Protein AF-A0A930V3K6-F1 (afdb_monomer)

pLDDT: mean 74.57, std 14.52, range [39.44, 92.94]

Radius of gyration: 26.7 Å; Cα contacts (8 Å, |Δi|>4): 44; chains: 1; bounding box: 69×18×78 Å

Sequence (104 aa):
MTATIDVDLEALEGMAATARTARDGLPFSHVLTGDCSAALGSRGVASVLGEVTVHLARRVDLTLELLERLAATATAFAAGVREVDAQLAAQVDAGSGASPEVDR

Solvent-accessible surface area (backbone atoms only — not comparable to full-atom values): 6083 Å² total; per-residue (Å²): 136,83,82,80,82,84,80,62,59,66,60,34,51,50,51,23,52,51,29,48,52,54,49,74,64,55,87,77,60,78,70,80,54,57,86,46,35,83,81,64,79,33,68,68,60,31,51,53,51,42,52,51,42,53,53,49,49,54,54,48,53,53,50,42,52,51,29,52,52,51,22,52,50,34,50,52,50,48,49,51,52,52,51,51,50,54,54,51,52,54,51,52,56,62,58,68,72,69,68,80,82,76,84,132

Mean predicted aligned error: 12.05 Å

Foldseek 3Di:
DDDDDDDDLVVLQVLLVVLVCVLVVPPLDLCVLPQCCVVVVDPVVSVVSNVVSVVVVVVSVVSSVVSNVSSVVSVVVSVVVVVVVVVVVVVVVVVVVPDPPPDD

Structure (mmCIF, N/CA/C/O backbone):
data_AF-A0A930V3K6-F1
#
_entry.id   AF-A0A930V3K6-F1
#
loop_
_atom_site.group_PDB
_atom_site.id
_atom_site.type_symbol
_atom_site.label_atom_id
_atom_site.label_alt_id
_atom_site.label_comp_id
_atom_site.label_asym_id
_atom_site.label_entity_id
_atom_site.label_seq_id
_atom_site.pdbx_PDB_ins_code
_atom_site.Cartn_x
_atom_site.Cartn_y
_atom_site.Cartn_z
_atom_site.occupancy
_atom_site.B_iso_or_equiv
_atom_site.auth_seq_id
_atom_site.auth_comp_id
_atom_site.auth_asym_id
_atom_site.auth_atom_id
_atom_site.pdbx_PDB_model_num
ATOM 1 N N . MET A 1 1 ? -32.800 2.759 3.606 1.00 39.44 1 MET A N 1
ATOM 2 C CA . MET A 1 1 ? -31.991 1.523 3.629 1.00 39.44 1 MET A CA 1
ATOM 3 C C . MET A 1 1 ? -30.605 1.908 4.102 1.00 39.44 1 MET A C 1
ATOM 5 O O . MET A 1 1 ? -29.927 2.641 3.397 1.00 39.44 1 MET A O 1
ATOM 9 N N . THR A 1 2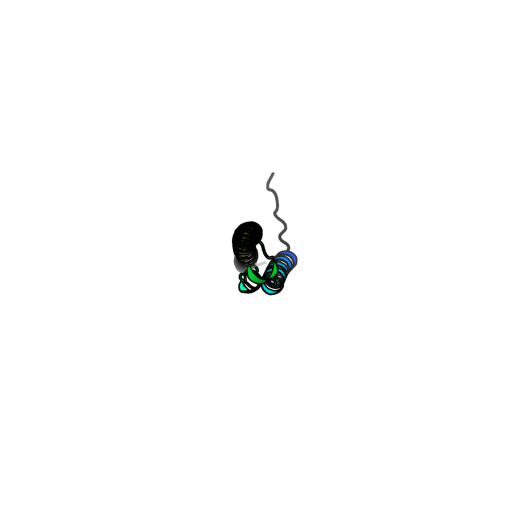 ? -30.230 1.523 5.315 1.00 51.38 2 THR A N 1
ATOM 10 C CA . THR A 1 2 ? -28.876 1.700 5.850 1.00 51.38 2 THR A CA 1
ATOM 11 C C . THR A 1 2 ? -28.040 0.524 5.362 1.00 51.38 2 THR A C 1
ATOM 13 O O . THR A 1 2 ? -28.337 -0.616 5.704 1.00 51.38 2 THR A O 1
ATOM 16 N N . ALA A 1 3 ? -27.052 0.779 4.504 1.00 51.50 3 ALA A N 1
ATOM 17 C CA . ALA A 1 3 ? -26.075 -0.239 4.144 1.00 51.50 3 ALA A CA 1
ATOM 18 C C . ALA A 1 3 ? -25.218 -0.519 5.384 1.00 51.50 3 ALA A C 1
ATOM 20 O O . ALA A 1 3 ? -24.514 0.368 5.862 1.00 51.50 3 ALA A O 1
ATOM 21 N N . THR A 1 4 ? -25.323 -1.724 5.935 1.00 64.06 4 THR A N 1
ATOM 22 C CA . THR A 1 4 ? -24.383 -2.213 6.943 1.00 64.06 4 THR A CA 1
ATOM 23 C C . THR A 1 4 ? -23.090 -2.564 6.225 1.00 64.06 4 THR A C 1
ATOM 25 O O . THR A 1 4 ? -23.083 -3.431 5.351 1.00 64.06 4 THR A O 1
ATOM 28 N N . ILE A 1 5 ? -22.022 -1.837 6.540 1.00 68.12 5 ILE A N 1
ATOM 29 C CA . ILE A 1 5 ? -20.687 -2.116 6.018 1.00 68.12 5 ILE A CA 1
ATOM 30 C C . ILE A 1 5 ? -20.098 -3.211 6.903 1.00 68.12 5 ILE A C 1
ATOM 32 O O . ILE A 1 5 ? -19.838 -2.969 8.079 1.00 68.12 5 ILE A O 1
ATOM 36 N N . ASP A 1 6 ? -19.936 -4.403 6.338 1.00 78.25 6 ASP A N 1
ATOM 37 C CA . ASP A 1 6 ? -19.168 -5.480 6.956 1.00 78.25 6 ASP A CA 1
ATOM 38 C C . ASP A 1 6 ? -17.681 -5.237 6.667 1.00 78.25 6 ASP A C 1
ATOM 40 O O . ASP A 1 6 ? -17.305 -4.999 5.513 1.00 78.25 6 ASP A O 1
ATOM 44 N N . VAL A 1 7 ? -16.853 -5.203 7.712 1.00 79.56 7 VAL A N 1
ATOM 45 C CA . VAL A 1 7 ? -15.427 -4.876 7.602 1.00 79.56 7 VAL A CA 1
ATOM 46 C C . VAL A 1 7 ? -14.595 -6.061 8.065 1.00 79.56 7 VAL A C 1
ATOM 48 O O . VAL A 1 7 ? -14.505 -6.346 9.256 1.00 79.56 7 VAL A O 1
ATOM 51 N N . ASP A 1 8 ? -13.909 -6.687 7.114 1.00 87.38 8 ASP A N 1
ATOM 52 C CA . ASP A 1 8 ? -12.917 -7.722 7.385 1.00 87.38 8 ASP A CA 1
ATOM 53 C C . ASP A 1 8 ? -11.546 -7.081 7.680 1.00 87.38 8 ASP A C 1
ATOM 55 O O . ASP A 1 8 ? -10.837 -6.604 6.786 1.00 87.38 8 ASP A O 1
ATOM 59 N N . LEU A 1 9 ? -11.183 -7.036 8.966 1.00 84.44 9 LEU A N 1
ATOM 60 C CA . LEU A 1 9 ? -9.907 -6.482 9.427 1.00 84.44 9 LEU A CA 1
ATOM 61 C C . LEU A 1 9 ? -8.704 -7.335 9.003 1.00 84.44 9 LEU A C 1
ATOM 63 O O . LEU A 1 9 ? -7.642 -6.775 8.732 1.00 84.44 9 LEU A O 1
ATOM 67 N N . GLU A 1 10 ? -8.861 -8.657 8.916 1.00 85.06 10 GLU A N 1
ATOM 68 C CA . GLU A 1 10 ? -7.789 -9.564 8.493 1.00 85.06 10 GLU A CA 1
ATOM 69 C C . GLU A 1 10 ? -7.482 -9.355 7.006 1.00 85.06 10 GLU A C 1
ATOM 71 O O . GLU A 1 10 ? -6.317 -9.233 6.614 1.00 85.06 10 GLU A O 1
ATOM 76 N N . ALA A 1 11 ? -8.520 -9.189 6.181 1.00 85.44 11 ALA A N 1
ATOM 77 C CA . ALA A 1 11 ? -8.360 -8.848 4.772 1.00 85.44 11 ALA A CA 1
ATOM 78 C C . ALA A 1 11 ? -7.629 -7.508 4.577 1.00 85.44 11 ALA A C 1
ATOM 80 O O . ALA A 1 11 ? -6.743 -7.408 3.724 1.00 85.44 11 ALA A O 1
ATOM 81 N N . LEU A 1 12 ? -7.942 -6.483 5.379 1.00 80.75 12 LEU A N 1
ATOM 82 C CA . LEU A 1 12 ? -7.270 -5.177 5.314 1.00 80.75 12 LEU A CA 1
ATOM 83 C C . LEU A 1 12 ? -5.783 -5.258 5.684 1.00 80.75 12 LEU A C 1
ATOM 85 O O . LEU A 1 12 ? -4.942 -4.625 5.036 1.00 80.75 12 LEU A O 1
ATOM 89 N N . GLU A 1 13 ? -5.438 -6.056 6.692 1.00 83.81 13 GLU A N 1
ATOM 90 C CA . GLU A 1 13 ? -4.044 -6.301 7.069 1.00 83.81 13 GLU A CA 1
ATOM 91 C C . GLU A 1 13 ? -3.298 -7.099 5.999 1.00 83.81 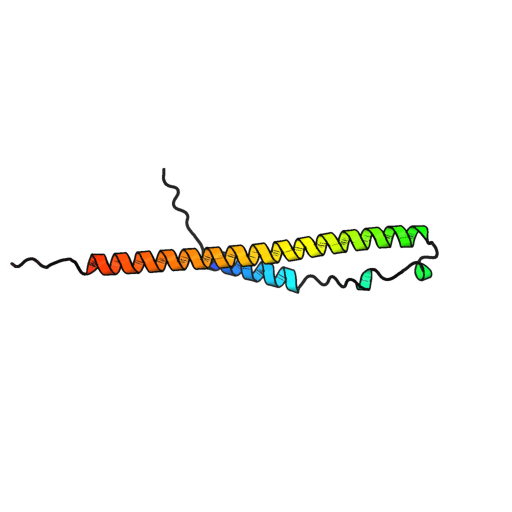13 GLU A C 1
ATOM 93 O O . GLU A 1 13 ? -2.176 -6.738 5.632 1.00 83.81 13 GLU A O 1
ATOM 98 N N . GLY A 1 14 ? -3.943 -8.119 5.426 1.00 84.50 14 GLY A N 1
ATOM 99 C CA . GLY A 1 14 ? -3.420 -8.883 4.296 1.00 84.50 14 GLY A CA 1
ATOM 100 C C . GLY A 1 14 ? -3.151 -8.009 3.069 1.00 84.50 14 GLY A C 1
ATOM 101 O O . GLY A 1 14 ? -2.102 -8.137 2.429 1.00 84.50 14 GLY A O 1
ATOM 102 N N . MET A 1 15 ? -4.040 -7.056 2.770 1.00 81.44 15 MET A N 1
ATOM 103 C CA . MET A 1 15 ? -3.834 -6.064 1.710 1.00 81.44 15 MET A CA 1
ATOM 104 C C . MET A 1 15 ? -2.617 -5.176 1.989 1.00 81.44 15 MET A C 1
ATOM 106 O O . MET A 1 15 ? -1.779 -4.987 1.104 1.00 81.44 15 MET A O 1
ATOM 110 N N . ALA A 1 16 ? -2.484 -4.656 3.213 1.00 82.44 16 ALA A N 1
ATOM 111 C CA . ALA A 1 16 ? -1.348 -3.818 3.590 1.00 82.44 16 ALA A CA 1
ATOM 112 C C . ALA A 1 16 ? -0.016 -4.586 3.523 1.00 82.44 16 ALA A C 1
ATOM 114 O O . ALA A 1 16 ? 0.975 -4.057 3.015 1.00 82.44 16 ALA A O 1
ATOM 115 N N . ALA A 1 17 ? 0.005 -5.838 3.987 1.00 83.44 17 ALA A N 1
ATOM 116 C CA . ALA A 1 17 ? 1.172 -6.712 3.908 1.00 83.44 17 ALA A CA 1
ATOM 117 C C . ALA A 1 17 ? 1.559 -7.002 2.451 1.00 83.44 17 ALA A C 1
ATOM 119 O O . ALA A 1 17 ? 2.712 -6.806 2.071 1.00 83.44 17 ALA A O 1
ATOM 120 N N . THR A 1 18 ? 0.584 -7.367 1.613 1.00 85.56 18 THR A N 1
ATOM 121 C CA . THR A 1 18 ? 0.798 -7.637 0.183 1.00 85.56 18 THR A CA 1
ATOM 122 C C . THR A 1 18 ? 1.372 -6.420 -0.540 1.00 85.56 18 THR A C 1
ATOM 124 O O . THR A 1 18 ? 2.315 -6.552 -1.318 1.00 85.56 18 THR A O 1
ATOM 127 N N . ALA A 1 19 ? 0.854 -5.222 -0.255 1.00 79.94 19 ALA A N 1
ATOM 128 C CA . ALA A 1 19 ? 1.351 -3.984 -0.850 1.00 79.94 19 ALA A CA 1
ATOM 129 C C . ALA A 1 19 ? 2.807 -3.682 -0.449 1.00 79.94 19 ALA A C 1
ATOM 131 O O . ALA A 1 19 ? 3.603 -3.278 -1.299 1.00 79.94 19 ALA A O 1
ATOM 132 N N . ARG A 1 20 ? 3.190 -3.937 0.813 1.00 79.50 20 ARG A N 1
ATOM 133 C CA . ARG A 1 20 ? 4.588 -3.808 1.266 1.00 79.50 20 ARG A CA 1
ATOM 134 C C . ARG A 1 20 ? 5.500 -4.831 0.596 1.00 79.50 20 ARG A C 1
ATOM 136 O O . ARG A 1 20 ? 6.544 -4.454 0.081 1.00 79.50 20 ARG A O 1
ATOM 143 N N . THR A 1 21 ? 5.087 -6.096 0.521 1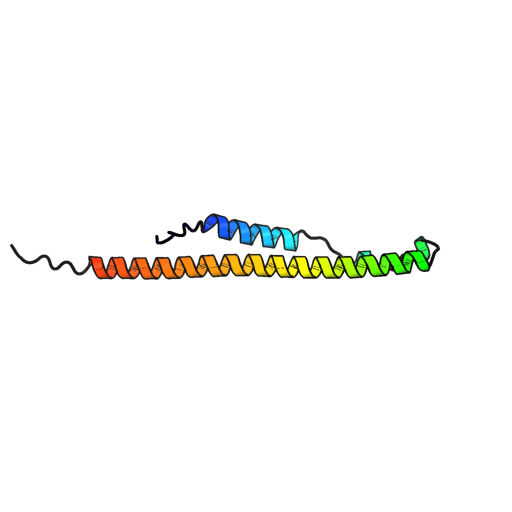.00 83.88 21 THR A N 1
ATOM 144 C CA . THR A 1 21 ? 5.858 -7.137 -0.176 1.00 83.88 21 THR A CA 1
ATOM 145 C C . THR A 1 21 ? 6.043 -6.810 -1.657 1.00 83.88 21 THR A C 1
ATOM 147 O O . THR A 1 21 ? 7.138 -6.981 -2.184 1.00 83.88 21 THR A O 1
ATOM 150 N N . ALA A 1 22 ? 5.005 -6.305 -2.329 1.00 78.44 22 ALA A N 1
ATOM 151 C CA . ALA A 1 22 ? 5.098 -5.881 -3.724 1.00 78.44 22 ALA A CA 1
ATOM 152 C C . ALA A 1 22 ? 6.089 -4.721 -3.905 1.00 78.44 22 ALA A C 1
ATOM 154 O O . ALA A 1 22 ? 6.888 -4.742 -4.836 1.00 78.44 22 ALA A O 1
ATOM 155 N N . ARG A 1 23 ? 6.071 -3.739 -2.998 1.00 77.75 23 ARG A N 1
ATOM 156 C CA . ARG A 1 23 ? 7.017 -2.617 -2.986 1.00 77.75 23 ARG A CA 1
ATOM 157 C C . ARG A 1 23 ? 8.457 -3.096 -2.798 1.00 77.75 23 ARG A C 1
ATOM 159 O O . ARG A 1 23 ? 9.318 -2.743 -3.596 1.00 77.75 23 ARG A O 1
ATOM 166 N N . ASP A 1 24 ? 8.708 -3.910 -1.777 1.00 76.88 24 ASP A N 1
ATOM 167 C CA . ASP A 1 24 ? 10.056 -4.384 -1.443 1.00 76.88 24 ASP A CA 1
ATOM 168 C C . ASP A 1 24 ? 10.591 -5.382 -2.490 1.00 76.88 24 ASP A C 1
ATOM 170 O O . ASP A 1 24 ? 11.798 -5.502 -2.695 1.00 76.88 24 ASP A O 1
ATOM 174 N N . GLY A 1 25 ? 9.689 -6.091 -3.173 1.00 72.06 25 GLY A N 1
ATOM 175 C CA . GLY A 1 25 ? 10.006 -7.062 -4.214 1.00 72.06 25 GLY A CA 1
ATOM 176 C C . GLY A 1 25 ? 10.240 -6.470 -5.603 1.00 72.06 25 GLY A C 1
ATOM 177 O O . GLY A 1 25 ? 10.655 -7.222 -6.480 1.00 72.06 25 GLY A O 1
ATOM 178 N N . LEU A 1 26 ? 9.984 -5.174 -5.832 1.00 67.69 26 LEU A N 1
ATOM 179 C CA . LEU A 1 26 ? 10.224 -4.505 -7.116 1.00 67.69 26 LEU A CA 1
ATOM 180 C C . LEU A 1 26 ? 11.723 -4.183 -7.264 1.00 67.69 26 LEU A C 1
ATOM 182 O O . LEU A 1 26 ? 12.204 -3.192 -6.711 1.00 67.69 26 LEU A O 1
ATOM 186 N N . PRO A 1 27 ? 12.495 -4.975 -8.034 1.00 58.66 27 PRO A N 1
ATOM 187 C CA . PRO A 1 27 ? 13.933 -4.818 -8.138 1.00 58.66 27 PRO A CA 1
ATOM 188 C C . PRO A 1 27 ? 14.228 -3.823 -9.261 1.00 58.66 27 PRO A C 1
ATOM 190 O O . PRO A 1 27 ? 14.691 -4.201 -10.336 1.00 58.66 27 PRO A O 1
ATOM 193 N N . PHE A 1 28 ? 13.911 -2.545 -9.060 1.00 59.00 28 PHE A N 1
ATOM 194 C CA . PHE A 1 28 ? 14.244 -1.522 -10.048 1.00 59.00 28 PHE A CA 1
ATOM 195 C C . PHE A 1 28 ? 15.523 -0.802 -9.647 1.00 59.00 28 PHE A C 1
ATOM 197 O O . PH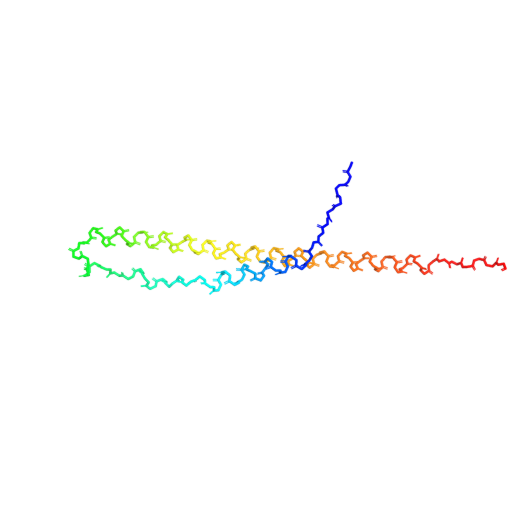E A 1 28 ? 15.529 0.201 -8.942 1.00 59.00 28 PHE A O 1
ATOM 204 N N . SER A 1 29 ? 16.646 -1.354 -10.095 1.00 55.38 29 SER A N 1
ATOM 205 C CA . SER A 1 29 ? 17.930 -0.684 -9.981 1.00 55.38 29 SER A CA 1
ATOM 206 C C . SER A 1 29 ? 18.025 0.381 -11.069 1.00 55.38 29 SER A C 1
ATOM 208 O O . SER A 1 29 ? 18.112 0.056 -12.255 1.00 55.38 29 SER A O 1
ATOM 210 N N . HIS A 1 30 ? 18.080 1.657 -10.676 1.00 51.34 30 HIS A N 1
ATOM 211 C CA . HIS A 1 30 ? 18.372 2.776 -11.583 1.00 51.34 30 HIS A CA 1
ATOM 212 C C . HIS A 1 30 ? 19.691 2.578 -12.367 1.00 51.34 30 HIS A C 1
ATOM 214 O O . HIS A 1 30 ? 19.933 3.269 -13.351 1.00 51.34 30 HIS A O 1
ATOM 220 N N . VAL A 1 31 ? 20.527 1.604 -11.983 1.00 50.88 31 VAL A N 1
ATOM 221 C CA . VAL A 1 31 ? 21.789 1.231 -12.643 1.00 50.88 31 VAL A CA 1
ATOM 222 C C . VAL A 1 31 ? 21.576 0.557 -14.008 1.00 50.88 31 VAL A C 1
ATOM 224 O O . VAL A 1 31 ? 22.459 0.633 -14.859 1.00 50.88 31 VAL A O 1
ATOM 227 N N . LEU A 1 32 ? 20.401 -0.023 -14.289 1.00 50.41 32 LEU A N 1
ATOM 228 C CA . LEU A 1 32 ? 20.087 -0.574 -15.623 1.00 50.41 32 LEU A CA 1
ATOM 229 C C . LEU A 1 32 ? 19.898 0.511 -16.705 1.00 50.41 32 LEU A C 1
ATOM 231 O O . LEU A 1 32 ? 19.742 0.182 -17.876 1.00 50.41 32 LEU A O 1
ATOM 235 N N . THR A 1 33 ? 19.952 1.795 -16.331 1.00 52.66 33 THR A N 1
ATOM 236 C CA . THR A 1 33 ? 19.916 2.953 -17.247 1.00 52.66 33 THR A CA 1
ATOM 237 C C . THR A 1 33 ? 21.295 3.345 -17.804 1.00 52.66 33 THR A C 1
ATOM 239 O O . THR A 1 33 ? 21.407 4.362 -18.488 1.00 52.66 33 THR A O 1
ATOM 242 N N . GLY A 1 34 ? 22.354 2.586 -17.491 1.00 56.94 34 GLY A N 1
ATOM 243 C CA . GLY A 1 34 ? 23.727 2.905 -17.891 1.00 56.94 34 GLY A CA 1
ATOM 244 C C . GLY A 1 34 ? 23.898 3.085 -19.405 1.00 56.94 34 GLY A C 1
ATOM 245 O O . GLY A 1 34 ? 23.261 2.397 -20.203 1.00 56.94 34 GLY A O 1
ATOM 246 N N . ASP A 1 35 ? 24.775 4.017 -19.789 1.00 56.31 35 ASP A N 1
ATOM 247 C CA . ASP A 1 35 ? 25.040 4.414 -21.175 1.00 56.31 35 ASP A CA 1
ATOM 248 C C . ASP A 1 35 ? 25.488 3.224 -22.047 1.00 56.31 35 ASP A C 1
ATOM 250 O O . ASP A 1 35 ? 26.660 2.852 -22.114 1.00 56.31 35 ASP A O 1
ATOM 254 N N . CYS A 1 36 ? 24.525 2.609 -22.731 1.00 56.75 36 CYS A N 1
ATOM 255 C CA . CYS A 1 36 ? 24.746 1.482 -23.633 1.00 56.75 36 CYS A CA 1
ATOM 256 C C . CYS A 1 36 ? 25.276 1.922 -25.009 1.00 56.75 36 CYS A C 1
ATOM 258 O O . CYS A 1 36 ? 25.392 1.091 -25.912 1.00 56.75 36 CYS A O 1
ATOM 260 N N . SER A 1 37 ? 25.601 3.206 -25.212 1.00 55.84 37 SER A N 1
ATOM 261 C CA . SER A 1 37 ? 26.046 3.734 -26.509 1.00 55.84 37 SER A CA 1
ATOM 262 C C . SER A 1 37 ? 27.305 3.053 -27.046 1.00 55.84 37 SER A C 1
ATOM 264 O O . SER A 1 37 ? 27.387 2.806 -28.252 1.00 55.84 37 SER A O 1
ATOM 266 N N . ALA A 1 38 ? 28.230 2.661 -26.166 1.00 55.59 38 ALA A N 1
ATOM 267 C CA . ALA A 1 38 ? 29.422 1.901 -26.537 1.00 55.59 38 ALA A CA 1
ATOM 268 C C . ALA A 1 38 ? 29.101 0.464 -26.995 1.00 55.59 38 ALA A C 1
ATOM 270 O O . ALA A 1 38 ? 29.767 -0.053 -27.889 1.00 55.59 38 ALA A O 1
ATOM 271 N N . ALA A 1 39 ? 28.069 -0.171 -26.425 1.00 60.41 39 ALA A N 1
ATOM 272 C CA . ALA A 1 39 ? 27.663 -1.539 -26.761 1.00 60.41 39 ALA A CA 1
ATOM 273 C C . ALA A 1 39 ? 26.747 -1.609 -27.996 1.00 60.41 39 ALA A C 1
ATOM 275 O O . ALA A 1 39 ? 26.766 -2.593 -28.730 1.00 60.41 39 ALA A O 1
ATOM 276 N N . LEU A 1 40 ? 25.947 -0.566 -28.238 1.00 62.31 40 LEU A N 1
ATOM 277 C CA . LEU A 1 40 ? 24.928 -0.542 -29.293 1.00 62.31 40 LEU A CA 1
ATOM 278 C C . LEU A 1 40 ? 25.435 0.020 -30.627 1.00 62.31 40 LEU A C 1
ATOM 280 O O . LEU A 1 40 ? 24.733 -0.071 -31.632 1.00 62.31 40 LEU A O 1
ATOM 284 N N . GLY A 1 41 ? 26.615 0.650 -30.648 1.00 60.88 41 GLY A N 1
ATOM 285 C CA . GLY A 1 41 ? 27.235 1.194 -31.865 1.00 60.88 41 GLY A CA 1
ATOM 286 C C . GLY A 1 41 ? 26.456 2.334 -32.541 1.00 60.88 41 GLY A C 1
ATOM 287 O O . GLY A 1 41 ? 26.875 2.834 -33.583 1.00 60.88 41 GLY A O 1
ATOM 288 N N . SER A 1 42 ? 25.335 2.774 -31.958 1.00 70.06 42 SER A N 1
ATOM 289 C CA . SER A 1 42 ? 24.463 3.824 -32.482 1.00 70.06 42 SER A CA 1
ATOM 290 C C . SER A 1 42 ? 24.011 4.760 -31.365 1.00 70.06 42 SER A C 1
ATOM 292 O O . SER A 1 42 ? 23.238 4.385 -30.480 1.00 70.06 42 SER A O 1
ATOM 294 N N . ARG A 1 43 ? 24.457 6.020 -31.445 1.00 67.75 43 ARG A N 1
ATOM 295 C CA . ARG A 1 43 ? 24.077 7.088 -30.503 1.00 67.75 43 ARG A CA 1
ATOM 296 C C . ARG A 1 43 ? 22.566 7.342 -30.472 1.00 67.75 43 ARG A C 1
ATOM 298 O O . ARG A 1 43 ? 22.030 7.642 -29.413 1.00 67.75 43 ARG A O 1
ATOM 305 N N . GLY A 1 44 ? 21.874 7.174 -31.603 1.00 68.00 44 GLY A N 1
ATOM 306 C CA . GLY A 1 44 ? 20.419 7.346 -31.678 1.00 68.00 44 GLY A CA 1
ATOM 307 C C . GLY A 1 44 ? 19.653 6.283 -30.886 1.00 68.00 44 GLY A C 1
ATOM 308 O O . GLY A 1 44 ? 18.731 6.614 -30.149 1.00 68.00 44 GLY A O 1
ATOM 309 N N . VAL A 1 45 ? 20.075 5.016 -30.972 1.00 70.88 45 VAL A N 1
ATOM 310 C CA . VAL A 1 45 ? 19.441 3.906 -30.234 1.00 70.88 45 VAL A CA 1
ATOM 311 C C . VAL A 1 45 ? 19.688 4.039 -28.730 1.00 70.88 45 VAL A C 1
ATOM 313 O O . VAL A 1 45 ? 18.770 3.846 -27.938 1.00 70.88 45 VAL A O 1
ATOM 316 N N . ALA A 1 46 ? 20.900 4.434 -28.334 1.00 68.62 46 ALA A N 1
ATOM 317 C CA . ALA A 1 46 ? 21.227 4.679 -26.932 1.00 68.62 46 ALA A CA 1
ATOM 318 C C . ALA A 1 46 ? 20.411 5.833 -26.324 1.00 68.62 46 ALA A C 1
ATOM 320 O O . ALA A 1 46 ? 19.926 5.703 -25.204 1.00 68.62 46 ALA A O 1
ATOM 321 N N . SER A 1 47 ? 20.191 6.919 -27.076 1.00 70.75 47 SER A N 1
ATOM 322 C CA . SER A 1 47 ? 19.353 8.044 -26.634 1.00 70.75 47 SER A CA 1
ATOM 323 C C . SER A 1 47 ? 17.908 7.612 -26.371 1.00 70.75 47 SER A C 1
ATOM 325 O O . SER A 1 47 ? 17.361 7.907 -25.312 1.00 70.75 47 SER A O 1
ATOM 327 N N . VAL A 1 48 ? 17.305 6.863 -27.302 1.00 77.25 48 VAL A N 1
ATOM 328 C CA . VAL A 1 48 ? 15.920 6.379 -27.162 1.00 77.25 48 VAL A CA 1
ATOM 329 C C . VAL A 1 48 ? 15.791 5.408 -25.986 1.00 77.25 48 VAL A C 1
ATOM 331 O O . VAL A 1 48 ? 14.850 5.511 -25.202 1.00 77.25 48 VAL A O 1
ATOM 334 N N . LEU A 1 49 ? 16.741 4.485 -25.817 1.00 73.25 49 LEU A N 1
ATOM 335 C CA . LEU A 1 49 ? 16.741 3.574 -24.669 1.00 73.25 49 LEU A CA 1
ATOM 336 C C . LEU A 1 49 ? 16.926 4.322 -23.343 1.00 73.25 49 LEU A C 1
ATOM 338 O O . LEU A 1 49 ? 16.261 3.983 -22.365 1.00 73.25 49 LEU A O 1
ATOM 342 N N . GLY A 1 50 ? 17.750 5.371 -23.312 1.00 72.56 50 GLY A N 1
ATOM 343 C CA . GLY A 1 50 ? 17.881 6.254 -22.153 1.00 72.56 50 GLY A CA 1
ATOM 344 C C . GLY A 1 50 ? 16.547 6.897 -21.764 1.00 72.56 50 GLY A C 1
ATOM 345 O O . GLY A 1 50 ? 16.122 6.791 -20.614 1.00 72.56 50 GLY A O 1
ATOM 346 N N . GLU A 1 51 ? 15.834 7.485 -22.728 1.00 75.81 51 GLU A N 1
ATOM 347 C CA . GLU A 1 51 ? 14.512 8.088 -22.502 1.00 75.81 51 GLU A CA 1
ATOM 348 C C . GLU A 1 51 ? 13.477 7.070 -22.005 1.00 75.81 51 GLU A C 1
ATOM 350 O O . GLU A 1 51 ? 12.766 7.330 -21.030 1.00 75.81 51 GLU A O 1
ATOM 355 N N . VAL A 1 52 ? 13.422 5.887 -22.626 1.00 79.25 52 VAL A N 1
ATOM 356 C CA . VAL A 1 52 ? 12.526 4.798 -22.205 1.00 79.25 52 VAL A CA 1
ATOM 357 C C . VAL A 1 52 ? 12.829 4.372 -20.774 1.00 79.25 52 VAL A C 1
ATOM 359 O O . VAL A 1 52 ? 11.904 4.176 -19.985 1.00 79.25 52 VAL A O 1
ATOM 362 N N . THR A 1 53 ? 14.106 4.266 -20.410 1.00 74.19 53 THR A N 1
ATOM 363 C CA . THR A 1 53 ? 14.488 3.813 -19.071 1.00 74.19 53 THR A CA 1
ATOM 364 C C . THR A 1 53 ? 14.181 4.869 -18.008 1.00 74.19 53 THR A C 1
ATOM 366 O O . THR A 1 53 ? 13.699 4.519 -16.934 1.00 74.19 53 THR A O 1
ATOM 369 N N . VAL A 1 54 ? 14.348 6.163 -18.312 1.00 78.00 54 VAL A N 1
ATOM 370 C CA . VAL A 1 54 ? 13.910 7.261 -17.428 1.00 78.00 54 VAL A CA 1
ATOM 371 C C . VAL A 1 54 ? 12.393 7.246 -17.238 1.00 78.00 54 VAL A C 1
ATOM 373 O O . VAL A 1 54 ? 11.903 7.400 -16.118 1.00 78.00 54 VAL A O 1
ATOM 376 N N . HIS A 1 55 ? 11.631 7.049 -18.315 1.00 80.62 55 HIS A N 1
ATOM 377 C CA . HIS A 1 55 ? 10.171 6.991 -18.232 1.00 80.62 55 HIS A CA 1
ATOM 378 C C . HIS A 1 55 ? 9.689 5.776 -17.438 1.00 80.62 55 HIS A C 1
ATOM 380 O O . HIS A 1 55 ? 8.756 5.881 -16.641 1.00 80.62 55 HIS A O 1
ATOM 386 N N . LEU A 1 56 ? 10.351 4.632 -17.618 1.00 80.44 56 LEU A N 1
ATOM 387 C CA . LEU A 1 56 ? 10.085 3.424 -16.849 1.00 80.44 56 LEU A CA 1
ATOM 388 C C . LEU A 1 56 ? 10.414 3.628 -15.367 1.00 80.44 56 LEU A C 1
ATOM 390 O O . LEU A 1 56 ? 9.571 3.313 -14.533 1.00 80.44 56 LEU A O 1
ATOM 394 N N . ALA A 1 57 ? 11.564 4.231 -15.046 1.00 78.06 57 ALA A N 1
ATOM 395 C CA . ALA A 1 57 ? 11.945 4.560 -13.673 1.00 78.06 57 ALA A CA 1
ATOM 396 C C . ALA A 1 57 ? 10.876 5.421 -12.985 1.00 78.06 57 ALA A C 1
ATOM 398 O O . ALA A 1 57 ? 10.364 5.039 -11.941 1.00 78.06 57 ALA A O 1
ATOM 399 N N . ARG A 1 58 ? 10.425 6.506 -13.633 1.00 81.94 58 ARG A N 1
ATOM 400 C CA . ARG A 1 58 ? 9.359 7.369 -13.087 1.00 81.94 58 ARG A CA 1
ATOM 401 C C . ARG A 1 58 ? 8.046 6.626 -12.845 1.00 81.94 58 ARG A C 1
ATOM 403 O O . ARG A 1 58 ? 7.346 6.905 -11.877 1.00 81.94 58 ARG A O 1
ATOM 410 N N . ARG A 1 59 ? 7.674 5.705 -13.740 1.00 84.25 59 ARG A N 1
ATOM 411 C CA . ARG A 1 59 ? 6.460 4.889 -13.571 1.00 84.25 59 ARG A CA 1
ATOM 412 C C . ARG A 1 59 ? 6.592 3.910 -12.412 1.00 84.25 59 ARG A C 1
ATOM 414 O O . ARG A 1 59 ? 5.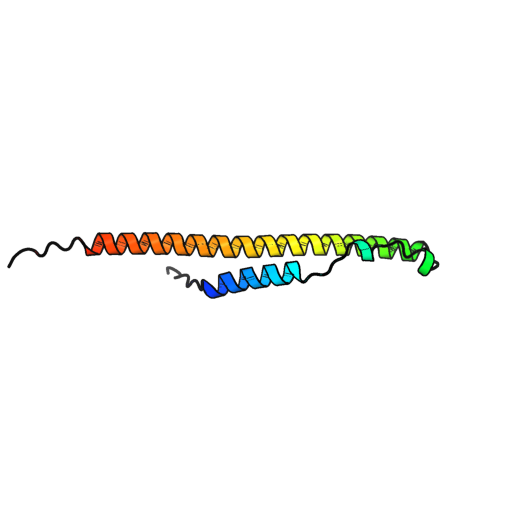607 3.676 -11.713 1.00 84.25 59 ARG A O 1
ATOM 421 N N . VAL A 1 60 ? 7.781 3.352 -12.211 1.00 82.25 60 VAL A N 1
ATOM 422 C CA . VAL A 1 60 ? 8.066 2.493 -11.063 1.00 82.25 60 VAL A CA 1
ATOM 423 C C . VAL A 1 60 ? 8.009 3.300 -9.770 1.00 82.25 60 VAL A C 1
ATOM 425 O O . VAL A 1 60 ? 7.290 2.886 -8.868 1.00 82.25 60 VAL A O 1
ATOM 428 N N . ASP A 1 61 ? 8.638 4.476 -9.710 1.00 82.62 61 ASP A N 1
ATOM 429 C CA . ASP A 1 61 ? 8.590 5.356 -8.533 1.00 82.62 61 ASP A CA 1
ATOM 430 C C . ASP A 1 61 ? 7.142 5.697 -8.143 1.00 82.62 61 ASP A C 1
ATOM 432 O O . ASP A 1 61 ? 6.747 5.545 -6.989 1.00 82.62 61 ASP A O 1
ATOM 436 N N . LEU A 1 62 ? 6.309 6.062 -9.125 1.00 88.00 62 LEU A N 1
ATOM 437 C CA . LEU A 1 62 ? 4.883 6.319 -8.904 1.00 88.00 62 LEU A CA 1
ATOM 438 C C . LEU A 1 62 ? 4.138 5.072 -8.400 1.00 88.00 62 LEU A C 1
ATOM 440 O O . LEU A 1 62 ? 3.261 5.165 -7.545 1.00 88.00 62 LEU A O 1
ATOM 444 N N . THR A 1 63 ? 4.476 3.893 -8.922 1.00 84.81 63 THR A N 1
ATOM 445 C CA . THR A 1 63 ? 3.869 2.632 -8.476 1.00 84.81 63 THR A CA 1
ATOM 446 C C . THR A 1 63 ? 4.238 2.335 -7.024 1.00 84.81 63 THR A C 1
ATOM 448 O O . THR A 1 63 ? 3.366 1.960 -6.243 1.00 84.81 63 THR A O 1
ATOM 451 N N . LEU A 1 64 ? 5.500 2.548 -6.643 1.00 84.88 64 LEU A N 1
ATOM 452 C CA . LEU A 1 64 ? 5.967 2.389 -5.266 1.00 84.88 64 LEU A CA 1
ATOM 453 C C . LEU A 1 64 ? 5.248 3.357 -4.318 1.00 84.88 64 LEU A C 1
ATOM 455 O O . LEU A 1 64 ? 4.755 2.923 -3.278 1.00 84.88 64 LEU A O 1
ATOM 459 N N . GLU A 1 65 ? 5.099 4.629 -4.703 1.00 88.25 65 GLU A N 1
ATOM 460 C CA . GLU A 1 65 ? 4.348 5.618 -3.916 1.00 88.25 65 GLU A CA 1
ATOM 461 C C . GLU A 1 65 ? 2.885 5.188 -3.718 1.00 88.25 65 GLU A C 1
ATOM 463 O O . GLU A 1 65 ? 2.342 5.258 -2.613 1.00 88.25 65 GLU A O 1
ATOM 468 N N . LEU A 1 66 ? 2.228 4.700 -4.774 1.00 89.75 66 LEU A N 1
ATOM 469 C CA . LEU A 1 66 ? 0.843 4.233 -4.690 1.00 89.75 66 LEU A CA 1
ATOM 470 C C . LEU A 1 66 ? 0.699 3.003 -3.786 1.00 89.75 66 LEU A C 1
ATOM 472 O O . LEU A 1 66 ? -0.266 2.929 -3.023 1.00 89.75 66 LEU A O 1
ATOM 476 N N . LEU A 1 67 ? 1.650 2.066 -3.830 1.00 84.75 67 LEU A N 1
ATOM 477 C CA . LEU A 1 67 ? 1.671 0.899 -2.943 1.00 84.75 67 LEU A CA 1
ATOM 478 C C . LEU A 1 67 ? 1.846 1.307 -1.475 1.00 84.75 67 LEU A C 1
ATOM 480 O O . LEU A 1 67 ? 1.139 0.791 -0.607 1.00 84.75 67 LEU A O 1
ATOM 484 N N . GLU A 1 68 ? 2.726 2.269 -1.189 1.00 87.75 68 GLU A N 1
ATOM 485 C CA . GLU A 1 68 ? 2.889 2.823 0.159 1.00 87.75 68 GLU A CA 1
ATOM 486 C C . GLU A 1 68 ? 1.601 3.485 0.657 1.00 87.75 68 GLU A C 1
ATOM 488 O O . GLU A 1 68 ? 1.143 3.207 1.769 1.00 87.75 68 GLU A O 1
ATOM 493 N N . ARG A 1 69 ? 0.972 4.318 -0.181 1.00 91.88 69 ARG A N 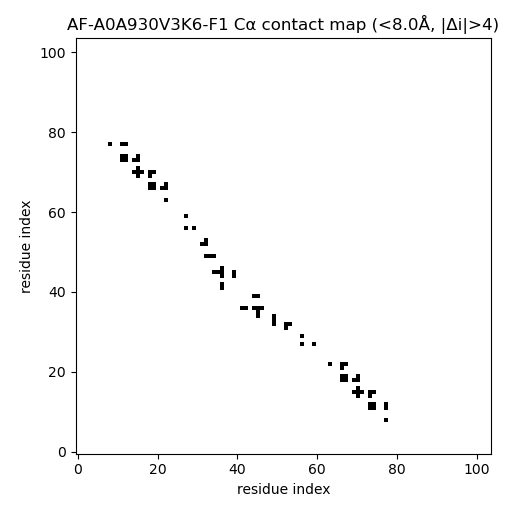1
ATOM 494 C CA . ARG A 1 69 ? -0.289 4.994 0.157 1.00 91.88 69 ARG A CA 1
ATOM 495 C C . ARG A 1 69 ? -1.421 4.000 0.383 1.00 91.88 69 ARG A C 1
ATOM 497 O O . ARG A 1 69 ? -2.197 4.182 1.322 1.00 91.88 69 ARG A O 1
ATOM 504 N N . LEU A 1 70 ? -1.505 2.944 -0.425 1.00 85.94 70 LEU A N 1
ATOM 505 C CA . LEU A 1 70 ? -2.489 1.877 -0.254 1.00 85.94 70 LEU A CA 1
ATOM 506 C C . LEU A 1 70 ? -2.304 1.164 1.092 1.00 85.94 70 LEU A C 1
ATOM 508 O O . LEU A 1 70 ? -3.262 1.042 1.856 1.00 85.94 70 LEU A O 1
ATOM 512 N N . ALA A 1 71 ? -1.073 0.758 1.416 1.00 84.75 71 ALA A N 1
ATOM 513 C CA . ALA A 1 71 ? -0.766 0.090 2.679 1.00 84.75 71 ALA A CA 1
ATOM 514 C C . ALA A 1 71 ? -1.065 0.983 3.895 1.00 84.75 71 ALA A C 1
ATOM 516 O O . ALA A 1 71 ? -1.658 0.523 4.876 1.00 84.75 71 ALA A O 1
ATOM 517 N N . ALA A 1 72 ? -0.682 2.262 3.832 1.00 88.56 72 ALA A N 1
ATOM 518 C CA . ALA A 1 72 ? -0.944 3.233 4.892 1.00 88.56 72 ALA A CA 1
ATOM 519 C C . ALA A 1 72 ? -2.449 3.464 5.094 1.00 88.56 72 ALA A C 1
ATOM 521 O O . ALA A 1 72 ? -2.924 3.450 6.227 1.00 88.56 72 ALA A O 1
ATOM 522 N N . THR A 1 73 ? -3.204 3.610 4.001 1.00 91.56 73 THR A N 1
ATOM 523 C CA . THR A 1 73 ? -4.657 3.836 4.050 1.00 91.56 73 THR A CA 1
ATOM 524 C C . THR A 1 73 ? -5.386 2.641 4.658 1.00 91.56 73 THR A C 1
ATOM 526 O O . THR A 1 73 ? -6.205 2.825 5.555 1.00 91.56 73 THR A O 1
ATOM 529 N N . ALA A 1 74 ? -5.055 1.418 4.231 1.00 87.06 74 ALA A N 1
ATOM 530 C CA . ALA A 1 74 ? -5.645 0.201 4.789 1.00 87.06 74 ALA A CA 1
ATOM 531 C C . ALA A 1 74 ? -5.345 0.058 6.293 1.00 87.06 74 ALA A C 1
ATOM 533 O O . ALA A 1 74 ? -6.244 -0.230 7.081 1.00 87.06 74 ALA A O 1
ATOM 534 N N . THR A 1 75 ? -4.104 0.348 6.703 1.00 88.19 75 THR A N 1
ATOM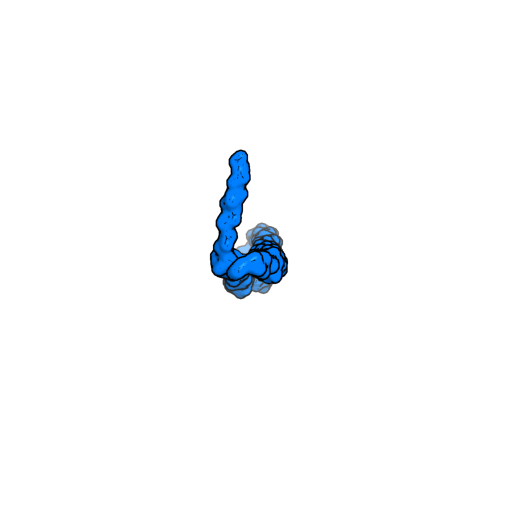 535 C CA . THR A 1 75 ? -3.697 0.317 8.119 1.00 88.19 75 THR A CA 1
ATOM 536 C C . THR A 1 75 ? -4.465 1.349 8.951 1.00 88.19 75 THR A C 1
ATOM 538 O O . THR A 1 75 ? -4.968 1.027 10.026 1.00 88.19 75 THR A O 1
ATOM 541 N N . ALA A 1 76 ? -4.581 2.587 8.457 1.00 91.19 76 ALA A N 1
ATOM 542 C CA . ALA A 1 76 ? -5.290 3.661 9.150 1.00 91.19 76 ALA A CA 1
ATOM 543 C C . ALA A 1 76 ? -6.790 3.365 9.282 1.00 91.19 76 ALA A C 1
ATOM 545 O O . ALA A 1 76 ? -7.374 3.596 10.339 1.00 91.19 76 ALA A O 1
ATOM 546 N N . PHE A 1 77 ? -7.404 2.810 8.234 1.00 89.62 77 PHE A N 1
ATOM 547 C CA . PHE A 1 77 ? -8.808 2.418 8.265 1.00 89.62 77 PHE A CA 1
ATOM 548 C C . PHE A 1 77 ? -9.062 1.300 9.285 1.00 89.62 77 PHE A C 1
ATOM 550 O O . PHE A 1 77 ? -9.954 1.435 10.119 1.00 89.62 77 PHE A O 1
ATOM 557 N N . ALA A 1 78 ? -8.233 0.250 9.297 1.00 88.19 78 ALA A N 1
ATOM 558 C CA . ALA A 1 78 ? -8.333 -0.823 10.288 1.00 88.19 78 ALA A CA 1
ATOM 559 C C . ALA A 1 78 ? -8.174 -0.305 11.731 1.00 88.19 78 ALA A C 1
ATOM 561 O O . ALA A 1 78 ? -8.908 -0.724 12.625 1.00 88.19 78 ALA A O 1
ATOM 562 N N . ALA A 1 79 ? -7.251 0.636 11.966 1.00 90.00 79 ALA A N 1
ATOM 563 C CA . ALA A 1 79 ? -7.080 1.268 13.274 1.00 90.00 79 ALA A CA 1
ATOM 564 C C . ALA A 1 79 ? -8.322 2.066 13.706 1.00 90.00 79 ALA A C 1
ATOM 566 O O . ALA A 1 79 ? -8.779 1.908 14.835 1.00 90.00 79 ALA A O 1
ATOM 567 N N . GLY A 1 80 ? -8.905 2.859 12.800 1.00 90.81 80 GLY A N 1
ATOM 568 C CA . GLY A 1 80 ? -10.126 3.617 13.082 1.00 90.81 80 GLY A CA 1
ATOM 569 C C . GLY A 1 80 ? -11.327 2.720 13.389 1.00 90.81 80 GLY A C 1
ATOM 570 O O . GLY A 1 80 ? -12.086 3.003 14.311 1.00 90.81 80 GLY A O 1
ATOM 571 N N . VAL A 1 81 ? -11.474 1.597 12.678 1.00 89.62 81 VAL A N 1
ATOM 572 C CA . VAL A 1 81 ? -12.543 0.621 12.952 1.00 89.62 81 VAL A CA 1
ATOM 573 C C . VAL A 1 81 ? -12.387 0.007 14.345 1.00 89.62 81 VAL A C 1
ATOM 575 O O . VAL A 1 81 ? -13.368 -0.072 15.077 1.00 89.62 81 VAL A O 1
ATOM 578 N N . ARG A 1 82 ? -11.164 -0.356 14.754 1.00 89.06 82 ARG A N 1
ATOM 579 C CA . ARG A 1 82 ? -10.894 -0.864 16.113 1.00 89.06 82 ARG A CA 1
ATOM 580 C C . ARG A 1 82 ? -11.178 0.164 17.200 1.00 89.06 82 ARG A C 1
ATOM 582 O O . ARG A 1 82 ? -11.667 -0.195 18.264 1.00 89.06 82 ARG A O 1
ATOM 589 N N . GLU A 1 83 ? -10.853 1.429 16.951 1.00 92.94 83 GLU A N 1
ATOM 590 C CA . GLU A 1 83 ? -11.140 2.507 17.896 1.00 92.94 83 GLU A CA 1
ATOM 591 C C . GLU A 1 83 ? -12.650 2.681 18.091 1.00 92.94 83 GLU A C 1
ATOM 593 O O . GLU A 1 83 ? -13.120 2.752 19.226 1.00 92.94 83 GLU A O 1
ATOM 598 N N . VAL A 1 84 ? -13.413 2.691 16.995 1.00 90.19 84 VAL A N 1
ATOM 599 C CA . VAL A 1 84 ? -14.877 2.765 17.041 1.00 90.19 84 VAL A CA 1
ATOM 600 C C . VAL A 1 84 ? -15.457 1.552 17.768 1.00 90.19 84 VAL A C 1
ATOM 602 O O . VAL A 1 84 ? -16.288 1.727 18.653 1.00 90.19 84 VAL A O 1
ATOM 605 N N . ASP A 1 85 ? -14.986 0.340 17.468 1.00 88.44 85 ASP A N 1
ATOM 606 C CA . ASP A 1 85 ? -15.427 -0.885 18.146 1.00 88.44 85 ASP A CA 1
ATOM 607 C C . ASP A 1 85 ? -15.173 -0.833 19.664 1.00 88.44 85 ASP A C 1
ATOM 609 O O . ASP A 1 85 ? -16.081 -1.073 20.459 1.00 88.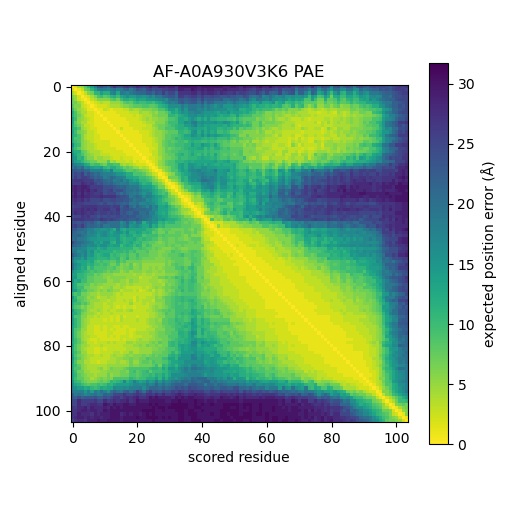44 85 ASP A O 1
ATOM 613 N N . ALA A 1 86 ? -13.983 -0.392 20.086 1.00 89.81 86 ALA A N 1
ATOM 614 C CA . ALA A 1 86 ? -13.655 -0.217 21.501 1.00 89.81 86 ALA A CA 1
ATOM 615 C C . ALA A 1 86 ? -14.546 0.833 22.193 1.00 89.81 86 ALA A C 1
ATOM 617 O O . ALA A 1 86 ? -14.959 0.645 23.340 1.00 89.81 86 ALA A O 1
ATOM 618 N N . GLN A 1 87 ? -14.870 1.932 21.503 1.00 91.56 87 GLN A N 1
ATOM 619 C CA . GLN A 1 87 ? -15.795 2.946 22.013 1.00 91.56 87 GLN A CA 1
ATOM 620 C C . GLN A 1 87 ? -17.222 2.398 22.148 1.00 91.56 87 GLN A C 1
ATOM 622 O O . GLN A 1 87 ? -17.881 2.680 23.151 1.00 91.56 87 GLN A O 1
ATOM 627 N N . LEU A 1 88 ? -17.698 1.605 21.179 1.00 89.06 88 LEU A N 1
ATOM 628 C CA . LEU A 1 88 ? -19.001 0.942 21.270 1.00 89.06 88 LEU A CA 1
ATOM 629 C C . LEU A 1 88 ? -19.037 -0.066 22.424 1.00 89.06 88 LEU A C 1
ATOM 631 O O . LEU A 1 88 ? -19.985 -0.040 23.206 1.00 89.06 88 LEU A O 1
ATOM 635 N N . ALA A 1 89 ? -18.007 -0.902 22.575 1.00 89.31 89 ALA A N 1
ATOM 636 C CA . ALA A 1 89 ? -17.912 -1.865 23.672 1.00 89.31 89 ALA A CA 1
ATOM 637 C C . ALA A 1 89 ? -17.986 -1.169 25.043 1.00 89.31 89 ALA A C 1
ATOM 639 O O . ALA A 1 89 ? -18.791 -1.551 25.891 1.00 89.31 89 ALA A O 1
ATOM 640 N N . ALA A 1 90 ? -17.245 -0.070 25.224 1.00 89.62 90 ALA A N 1
ATOM 641 C CA . ALA A 1 90 ? -17.284 0.718 26.455 1.00 89.62 90 ALA A CA 1
ATOM 642 C C . ALA A 1 90 ? -18.675 1.319 26.747 1.00 89.62 90 ALA A C 1
ATOM 644 O O . ALA A 1 90 ? -19.084 1.404 27.907 1.00 89.62 90 ALA A O 1
ATOM 645 N N . GLN A 1 91 ? -19.421 1.729 25.714 1.00 89.38 91 GLN A N 1
ATOM 646 C CA . GLN A 1 91 ? -20.793 2.224 25.876 1.00 89.38 91 GLN A CA 1
ATOM 647 C C . GLN A 1 91 ? -21.774 1.111 26.258 1.00 89.38 91 GLN A C 1
ATOM 649 O O . GLN A 1 91 ? -22.651 1.337 27.094 1.00 89.38 91 GLN A O 1
ATOM 654 N N . VAL A 1 92 ? -21.627 -0.081 25.673 1.00 87.00 92 VAL A N 1
ATOM 655 C CA . VAL A 1 92 ? -22.453 -1.250 26.010 1.00 87.00 92 VAL A CA 1
ATOM 656 C C . VAL A 1 92 ? -22.227 -1.662 27.466 1.00 87.00 92 VAL A C 1
ATOM 658 O O . VAL A 1 92 ? -23.200 -1.829 28.202 1.00 87.00 92 VAL A O 1
ATOM 661 N N . ASP A 1 93 ? -20.973 -1.725 27.916 1.00 82.19 93 ASP A N 1
ATOM 662 C CA . ASP A 1 93 ? -20.635 -2.052 29.307 1.00 82.19 93 ASP A CA 1
ATOM 663 C C . ASP A 1 93 ? -21.181 -1.008 30.296 1.00 82.19 93 ASP A C 1
ATOM 665 O O . ASP A 1 93 ? -21.759 -1.357 31.329 1.00 82.19 93 ASP A O 1
ATOM 669 N N . ALA A 1 94 ? -21.078 0.283 29.960 1.00 76.62 94 ALA A N 1
ATOM 670 C CA . ALA A 1 9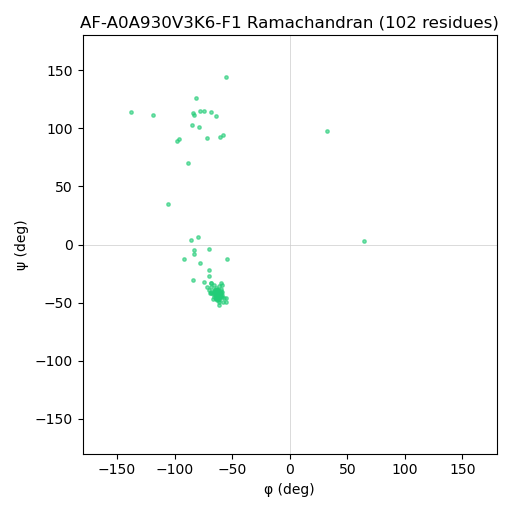4 ? -21.630 1.365 30.776 1.00 76.62 94 ALA A CA 1
ATOM 671 C C . ALA A 1 94 ? -23.169 1.335 30.851 1.00 76.62 94 ALA A C 1
ATOM 673 O O . ALA A 1 94 ? -23.744 1.662 31.890 1.00 76.62 94 ALA A O 1
ATOM 674 N N . GLY A 1 95 ? -23.844 0.926 29.771 1.00 66.25 95 GLY A N 1
ATOM 675 C CA . GLY A 1 95 ? -25.299 0.768 29.727 1.00 66.25 95 GLY A CA 1
ATOM 676 C C . GLY A 1 95 ? -25.802 -0.474 30.469 1.00 66.25 95 GLY A C 1
ATOM 677 O O . GLY A 1 95 ? -26.873 -0.438 31.073 1.00 66.25 95 GLY A O 1
ATOM 678 N N . SER A 1 96 ? -25.019 -1.556 30.484 1.00 59.56 96 SER A N 1
ATOM 679 C CA . SER A 1 96 ? -25.397 -2.820 31.127 1.00 59.56 96 SER A CA 1
ATOM 680 C C . SER A 1 96 ? -25.247 -2.804 32.658 1.00 59.56 96 SER A C 1
ATOM 682 O O . SER A 1 96 ? -25.836 -3.644 33.335 1.00 59.56 96 SER A O 1
ATOM 684 N N . GLY A 1 97 ? -24.510 -1.837 33.219 1.00 50.59 97 GLY A N 1
ATOM 685 C CA . GLY A 1 97 ? -24.396 -1.609 34.667 1.00 50.59 97 GLY A CA 1
ATOM 686 C C . GLY A 1 97 ? -25.530 -0.777 35.288 1.00 50.59 97 GLY A C 1
ATOM 687 O O . GLY A 1 97 ? -25.566 -0.613 36.505 1.00 50.59 97 GLY A O 1
ATOM 688 N N . ALA A 1 98 ? -26.459 -0.254 34.481 1.00 45.81 98 ALA A N 1
ATOM 689 C CA . ALA A 1 98 ? -27.547 0.626 34.916 1.00 45.81 98 ALA A CA 1
ATOM 690 C C . ALA A 1 98 ? -28.920 -0.069 34.946 1.00 45.81 98 ALA A C 1
ATOM 692 O O . ALA A 1 98 ? -29.942 0.563 34.679 1.00 45.81 98 ALA A O 1
ATOM 693 N N . SER A 1 99 ? -28.963 -1.358 35.288 1.00 44.59 99 SER A N 1
ATOM 694 C CA . SER A 1 99 ? -30.207 -2.004 35.703 1.00 44.59 99 SER A CA 1
ATOM 695 C C . SER A 1 99 ? -30.260 -1.982 37.234 1.00 44.59 99 SER A C 1
ATOM 697 O O . SER A 1 99 ? -29.712 -2.886 37.865 1.00 44.59 99 SER A O 1
ATOM 699 N N . PRO A 1 100 ? -30.853 -0.951 37.874 1.00 45.50 100 PRO A N 1
ATOM 700 C CA . PRO A 1 100 ? -31.208 -1.066 39.274 1.00 45.50 100 PRO A CA 1
ATOM 701 C C . PRO A 1 100 ? -32.263 -2.164 39.337 1.00 45.50 100 PRO A C 1
ATOM 703 O O . PRO A 1 100 ? -33.371 -2.020 38.819 1.00 45.50 100 PRO A O 1
ATOM 706 N N . GLU A 1 101 ? -31.888 -3.295 39.914 1.00 47.44 101 GLU A N 1
ATOM 707 C CA . GLU A 1 101 ? -32.831 -4.292 40.383 1.00 47.44 101 GLU A CA 1
ATOM 708 C C . GLU A 1 101 ? -33.693 -3.592 41.444 1.00 47.44 101 GLU A C 1
ATOM 710 O O . GLU A 1 101 ? -33.312 -3.418 42.600 1.00 47.44 101 GLU A O 1
ATOM 715 N N . VAL A 1 102 ? -34.816 -3.036 40.986 1.00 53.38 102 VAL A N 1
ATOM 716 C CA . VAL A 1 102 ? -35.862 -2.478 41.833 1.00 53.38 102 VAL A CA 1
ATOM 717 C C . VAL A 1 102 ? -36.554 -3.666 42.490 1.00 53.38 102 VAL A C 1
ATOM 719 O O . VAL A 1 102 ? -37.452 -4.269 41.910 1.00 53.38 102 VAL A O 1
ATOM 722 N N . ASP A 1 103 ? -36.046 -4.010 43.670 1.00 52.06 103 ASP A N 1
ATOM 723 C CA . ASP A 1 103 ? -36.791 -4.346 44.886 1.00 52.06 103 ASP A CA 1
ATOM 724 C C . ASP A 1 103 ? -38.153 -5.037 44.662 1.00 52.06 103 ASP A C 1
ATOM 726 O O . ASP A 1 103 ? -39.159 -4.354 44.438 1.00 52.06 103 ASP A O 1
ATOM 730 N N . ARG A 1 104 ? -38.185 -6.378 44.763 1.00 46.44 104 ARG A N 1
ATOM 731 C CA . ARG A 1 104 ? -39.317 -7.179 45.276 1.00 46.44 104 ARG A CA 1
ATOM 732 C C . ARG A 1 104 ? -38.866 -8.509 45.867 1.00 46.44 104 ARG A C 1
ATOM 734 O O . ARG A 1 104 ? -38.094 -9.218 45.188 1.00 46.44 104 ARG A O 1
#

Secondary structure (DSSP, 8-state):
--------HHHHHHHHHHHHHHHHH----GGGG--THHHHS-HHHHHHHHHHHHHHHHHHHHHHHHHHHHHHHHHHHHHHHHHHHHHHHHHHHHHHT-------